Protein AF-A0A9D9BSM2-F1 (afdb_monomer_lite)

Sequence (76 aa):
MIYFNNNTSKLIAKGFDSAVDRLMLINILGQTVQEFSNLDTIELENGLDIMNVSTGTYVVYLQHNNQVTTKKIIIN

pLDDT: mean 94.8, std 2.76, range [83.25, 98.25]

Foldseek 3Di:
DWAADQVQQFTADADDPFWWAKKFKAAPVRDGPDIDGRHGRVDRHVTDHDPDDDFAWIKIWTHDPNDIDIDIYTHD

Structure (mmCIF, N/CA/C/O backbone):
data_AF-A0A9D9BSM2-F1
#
_entry.id   AF-A0A9D9BSM2-F1
#
loop_
_atom_site.group_PDB
_atom_site.id
_atom_site.type_symbol
_atom_site.label_atom_id
_atom_site.label_alt_id
_atom_site.label_comp_id
_atom_site.label_asym_id
_atom_site.label_entity_id
_atom_site.label_seq_id
_atom_site.pdbx_PDB_ins_code
_atom_site.Cartn_x
_atom_site.Cartn_y
_atom_site.Cartn_z
_atom_site.occupancy
_atom_site.B_iso_or_equiv
_atom_site.auth_seq_id
_atom_site.auth_comp_id
_atom_site.auth_asym_id
_atom_site.auth_atom_id
_atom_site.pdbx_PDB_model_num
ATOM 1 N N . MET A 1 1 ? 11.856 1.167 3.583 1.00 87.94 1 MET A N 1
ATOM 2 C CA . MET A 1 1 ? 11.088 0.892 4.828 1.00 87.94 1 MET A CA 1
ATOM 3 C C . MET A 1 1 ? 9.606 1.120 4.569 1.00 87.94 1 MET A C 1
ATOM 5 O O . MET A 1 1 ? 9.283 2.166 4.034 1.00 87.94 1 MET A O 1
ATOM 9 N N . ILE A 1 2 ? 8.729 0.185 4.953 1.00 96.00 2 ILE A N 1
ATOM 10 C CA . ILE A 1 2 ? 7.262 0.299 4.804 1.00 96.00 2 ILE A CA 1
ATOM 11 C C . ILE A 1 2 ? 6.612 0.221 6.192 1.00 96.00 2 ILE A C 1
ATOM 13 O O . ILE A 1 2 ? 6.930 -0.704 6.955 1.00 96.00 2 ILE A O 1
ATOM 17 N N . TYR A 1 3 ? 5.732 1.166 6.529 1.00 95.56 3 TYR A N 1
ATOM 18 C CA . TYR A 1 3 ? 4.985 1.182 7.793 1.00 95.56 3 TYR A CA 1
ATOM 19 C C . TYR A 1 3 ? 3.691 1.998 7.695 1.00 95.56 3 TYR A C 1
ATOM 21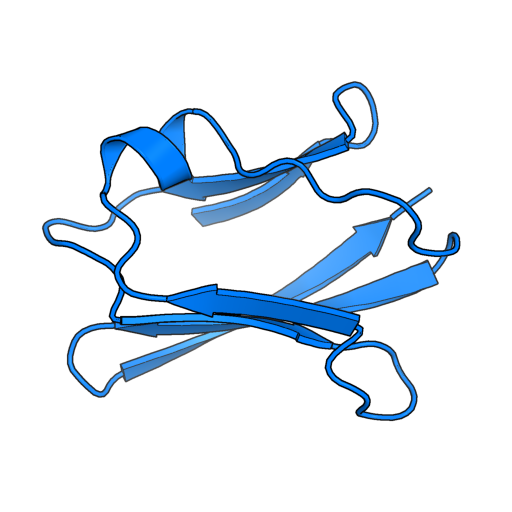 O O . TYR A 1 3 ? 3.567 2.891 6.864 1.00 95.56 3 TYR A O 1
ATOM 29 N N . PHE A 1 4 ? 2.746 1.699 8.584 1.00 96.38 4 PHE A N 1
ATOM 30 C CA . PHE A 1 4 ? 1.502 2.448 8.727 1.00 96.38 4 PHE A CA 1
ATOM 31 C C . PHE A 1 4 ? 1.526 3.270 10.014 1.00 96.38 4 PHE A C 1
ATOM 33 O O . PHE A 1 4 ? 1.877 2.753 11.077 1.00 96.38 4 PHE A O 1
ATOM 40 N N . ASN A 1 5 ? 1.173 4.548 9.916 1.00 94.94 5 ASN A N 1
ATOM 41 C CA . ASN A 1 5 ? 1.015 5.433 11.058 1.00 94.94 5 ASN A CA 1
ATOM 42 C C . ASN A 1 5 ? -0.469 5.541 11.419 1.00 94.94 5 ASN A C 1
ATOM 44 O O . ASN A 1 5 ? -1.214 6.258 10.755 1.00 94.94 5 ASN A O 1
ATOM 48 N N . ASN A 1 6 ? -0.873 4.870 12.499 1.00 92.81 6 ASN A N 1
ATOM 49 C CA . ASN A 1 6 ? -2.256 4.890 12.983 1.00 92.81 6 ASN A CA 1
ATOM 50 C C . ASN A 1 6 ? -2.727 6.291 13.417 1.00 92.81 6 ASN A C 1
ATOM 52 O O . ASN A 1 6 ? -3.892 6.615 13.238 1.00 92.81 6 ASN A O 1
ATOM 56 N N . ASN A 1 7 ? -1.836 7.157 13.916 1.00 93.38 7 ASN A N 1
ATOM 57 C CA . ASN A 1 7 ? -2.227 8.498 14.370 1.00 93.38 7 ASN A CA 1
ATOM 58 C C . ASN A 1 7 ? -2.619 9.413 13.204 1.00 93.38 7 ASN A C 1
ATOM 60 O O . ASN A 1 7 ? -3.444 10.305 13.369 1.00 93.38 7 ASN A O 1
ATOM 64 N N . THR A 1 8 ? -2.009 9.211 12.034 1.00 94.25 8 THR A N 1
ATOM 65 C CA . THR A 1 8 ? -2.276 10.014 10.833 1.00 94.25 8 THR A CA 1
ATOM 66 C C . THR A 1 8 ? -3.070 9.254 9.776 1.00 94.25 8 THR A C 1
ATOM 68 O O . THR A 1 8 ? -3.383 9.831 8.746 1.00 94.25 8 THR A O 1
ATOM 71 N N . SER A 1 9 ? -3.356 7.966 9.990 1.00 93.31 9 SER A N 1
ATOM 72 C CA . SER A 1 9 ? -3.926 7.047 8.991 1.00 93.31 9 SER A CA 1
ATOM 73 C C . SER A 1 9 ? -3.157 7.012 7.661 1.00 93.31 9 SER A C 1
ATOM 75 O O . SER A 1 9 ? -3.742 6.852 6.590 1.00 93.31 9 SER A O 1
ATOM 77 N N . LYS A 1 10 ? -1.824 7.156 7.730 1.00 95.44 10 LYS A N 1
ATOM 78 C CA . LYS A 1 10 ? -0.960 7.210 6.540 1.00 95.44 10 LYS A CA 1
ATOM 79 C C . LYS A 1 10 ? -0.113 5.964 6.380 1.00 95.44 10 LYS A C 1
ATOM 81 O O . LYS A 1 10 ? 0.582 5.550 7.313 1.00 95.44 10 LYS A O 1
ATOM 86 N N . LEU A 1 11 ? -0.105 5.419 5.170 1.00 97.06 11 LEU A N 1
ATOM 87 C CA . LEU A 1 11 ? 0.852 4.412 4.739 1.00 97.06 11 LEU A CA 1
ATOM 88 C C . LEU A 1 11 ? 2.077 5.100 4.141 1.00 97.06 11 LEU A C 1
ATOM 90 O O . LEU A 1 11 ? 1.970 5.808 3.148 1.00 97.06 11 LEU A O 1
ATOM 94 N N . ILE A 1 12 ? 3.241 4.873 4.742 1.00 96.81 12 ILE A N 1
ATOM 95 C CA . ILE A 1 12 ? 4.496 5.501 4.330 1.00 96.81 12 ILE A CA 1
ATOM 96 C C . ILE A 1 12 ? 5.454 4.421 3.833 1.00 96.81 12 ILE A C 1
ATOM 98 O O . ILE A 1 12 ? 5.677 3.401 4.503 1.00 96.81 12 ILE A O 1
ATOM 102 N N . ALA A 1 13 ? 6.057 4.668 2.673 1.00 95.25 13 ALA A N 1
ATOM 103 C CA . ALA A 1 13 ? 7.074 3.807 2.091 1.00 95.25 13 ALA A CA 1
ATOM 104 C C . ALA A 1 13 ? 8.287 4.655 1.676 1.00 95.25 13 ALA A C 1
ATOM 106 O O . ALA A 1 13 ? 8.153 5.635 0.961 1.00 95.25 13 ALA A O 1
ATOM 107 N N . LYS A 1 14 ? 9.480 4.304 2.164 1.00 93.69 14 LYS A N 1
ATOM 108 C CA . LYS A 1 14 ? 10.715 5.086 1.966 1.00 93.69 14 LYS A CA 1
ATOM 109 C C . LYS A 1 14 ? 11.837 4.258 1.363 1.00 93.69 14 LYS A C 1
ATOM 111 O O . LYS A 1 14 ? 11.914 3.056 1.646 1.00 93.69 14 LYS A O 1
ATOM 116 N N . GLY A 1 15 ? 12.776 4.931 0.702 1.00 90.56 15 GLY A N 1
ATOM 117 C CA . GLY A 1 15 ? 14.005 4.328 0.179 1.00 90.56 15 GLY A CA 1
ATOM 118 C C . GLY A 1 15 ? 13.874 3.801 -1.247 1.00 90.56 15 GLY A C 1
ATOM 119 O O . GLY A 1 15 ? 14.540 2.828 -1.582 1.00 90.56 15 GLY A O 1
ATOM 120 N N . PHE A 1 16 ? 13.004 4.419 -2.045 1.00 89.81 16 PHE A N 1
ATOM 121 C CA . PHE A 1 16 ? 12.902 4.175 -3.480 1.00 89.81 16 PHE A CA 1
ATOM 122 C C . PHE A 1 16 ? 13.632 5.297 -4.219 1.00 89.81 16 PHE A C 1
ATOM 124 O O . PHE A 1 16 ? 13.524 6.462 -3.844 1.00 89.81 16 PHE A O 1
ATOM 131 N N . ASP A 1 17 ? 14.399 4.937 -5.242 1.00 90.31 17 ASP A N 1
ATOM 132 C CA . ASP A 1 17 ? 15.168 5.862 -6.085 1.00 90.3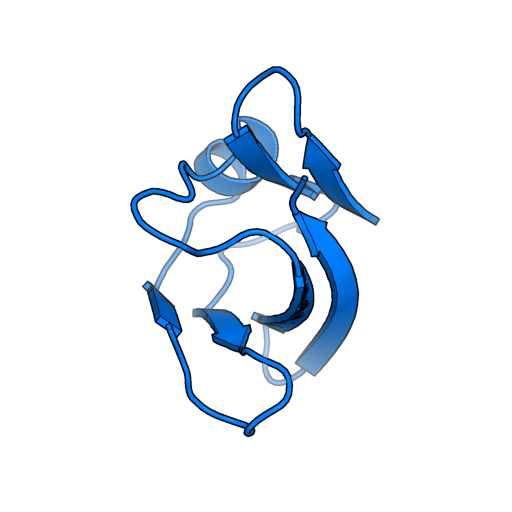1 17 ASP A CA 1
ATOM 133 C C . ASP A 1 17 ? 14.386 6.339 -7.321 1.00 90.31 17 ASP A C 1
ATOM 135 O O . ASP A 1 17 ? 14.846 7.192 -8.077 1.00 90.31 17 ASP A O 1
ATOM 139 N N . SER A 1 18 ? 13.204 5.767 -7.531 1.00 92.88 18 SER A N 1
ATOM 140 C CA . SER A 1 18 ? 12.350 5.958 -8.693 1.00 92.88 18 SER A CA 1
ATOM 141 C C . SER A 1 18 ? 10.891 5.672 -8.328 1.00 92.88 18 SER A C 1
ATOM 143 O O . SER A 1 18 ? 10.599 5.166 -7.241 1.00 92.88 18 SER A O 1
ATOM 145 N N . ALA A 1 19 ? 9.974 6.046 -9.222 1.00 92.69 19 ALA A N 1
ATOM 146 C CA . ALA A 1 19 ? 8.542 5.858 -9.016 1.00 92.69 19 ALA A CA 1
ATOM 147 C C . ALA A 1 19 ? 8.191 4.378 -8.802 1.00 92.69 19 ALA A C 1
ATOM 149 O O . ALA A 1 19 ? 8.788 3.491 -9.409 1.00 92.69 19 ALA A O 1
ATOM 150 N N . VAL A 1 20 ? 7.203 4.123 -7.949 1.00 94.31 20 VAL A N 1
ATOM 151 C CA . VAL A 1 20 ? 6.685 2.782 -7.671 1.00 94.31 20 VAL A CA 1
ATOM 152 C C . VAL A 1 20 ? 5.527 2.486 -8.614 1.00 94.31 20 VAL A C 1
ATOM 154 O O . VAL A 1 20 ? 4.561 3.247 -8.696 1.00 94.31 20 VAL A O 1
ATOM 157 N N . ASP A 1 21 ? 5.602 1.340 -9.287 1.00 96.00 21 ASP A N 1
ATOM 158 C CA . ASP A 1 21 ? 4.633 0.933 -10.304 1.00 96.00 21 ASP A CA 1
ATOM 159 C C . ASP A 1 21 ? 3.242 0.744 -9.696 1.00 96.00 21 ASP A C 1
ATOM 161 O O . ASP A 1 21 ? 2.232 1.199 -10.239 1.00 96.00 21 ASP A O 1
ATOM 165 N N . ARG A 1 22 ? 3.188 0.055 -8.549 1.00 96.62 22 ARG A N 1
ATOM 166 C CA . ARG A 1 22 ? 1.930 -0.349 -7.923 1.00 96.62 22 ARG A CA 1
ATOM 167 C C . ARG A 1 22 ? 2.074 -0.545 -6.423 1.00 96.62 22 ARG A C 1
ATOM 169 O O . ARG A 1 22 ? 3.016 -1.186 -5.957 1.00 96.62 22 ARG A O 1
ATOM 176 N N . LEU A 1 23 ? 1.077 -0.088 -5.675 1.00 97.25 23 LEU A N 1
ATOM 177 C CA . LEU A 1 23 ? 0.896 -0.406 -4.265 1.00 97.25 23 LEU A CA 1
ATOM 178 C C . LEU A 1 23 ? -0.528 -0.909 -4.046 1.00 97.25 23 LEU A C 1
ATOM 180 O O . LEU A 1 23 ? -1.490 -0.257 -4.437 1.00 97.25 23 LEU A O 1
ATOM 184 N N . MET A 1 24 ? -0.670 -2.052 -3.385 1.00 97.62 24 MET A N 1
ATOM 185 C CA . MET A 1 24 ? -1.960 -2.600 -2.981 1.00 97.62 24 MET A CA 1
ATOM 186 C C . MET A 1 24 ? -2.001 -2.801 -1.474 1.00 97.62 24 MET A C 1
ATOM 188 O O . MET A 1 24 ? -1.051 -3.304 -0.870 1.00 97.62 24 MET A O 1
ATOM 192 N N . LEU A 1 25 ? -3.141 -2.465 -0.883 1.00 97.75 25 LEU A N 1
ATOM 193 C CA . LEU A 1 25 ? -3.489 -2.851 0.472 1.00 97.75 25 LEU A CA 1
ATOM 194 C C . LEU A 1 25 ? -4.441 -4.042 0.403 1.00 97.75 25 LEU A C 1
ATOM 196 O O . LEU A 1 25 ? -5.526 -3.945 -0.170 1.00 97.75 25 LEU A O 1
ATOM 200 N N . ILE A 1 26 ? -4.031 -5.165 0.983 1.00 98.25 26 ILE A N 1
ATOM 201 C CA . ILE A 1 26 ? -4.739 -6.441 0.880 1.00 98.25 26 ILE A CA 1
ATOM 202 C C . ILE A 1 26 ? -5.159 -6.889 2.280 1.00 98.25 26 ILE A C 1
ATOM 204 O O . ILE A 1 26 ? -4.333 -6.925 3.195 1.00 98.25 26 ILE A O 1
ATOM 208 N N . ASN A 1 27 ? -6.438 -7.210 2.469 1.00 97.19 27 ASN A N 1
ATOM 209 C CA . ASN A 1 27 ? -6.939 -7.720 3.748 1.00 97.19 27 ASN A CA 1
ATOM 210 C C . ASN A 1 27 ? -6.620 -9.218 3.934 1.00 97.19 27 ASN A C 1
ATOM 212 O O . ASN A 1 27 ? -6.148 -9.894 3.021 1.00 97.19 27 ASN A O 1
ATOM 216 N N . ILE A 1 28 ? -6.900 -9.770 5.119 1.00 96.25 28 ILE A N 1
ATOM 217 C CA . ILE A 1 28 ? -6.610 -11.186 5.423 1.00 96.25 28 ILE A CA 1
ATOM 218 C C . ILE A 1 28 ? -7.391 -12.196 4.568 1.00 96.25 28 ILE A C 1
ATOM 220 O O . ILE A 1 28 ? -7.009 -13.360 4.515 1.00 96.25 28 ILE A O 1
ATOM 224 N N . LEU A 1 29 ? -8.473 -11.765 3.912 1.00 96.81 29 LEU A N 1
ATOM 225 C 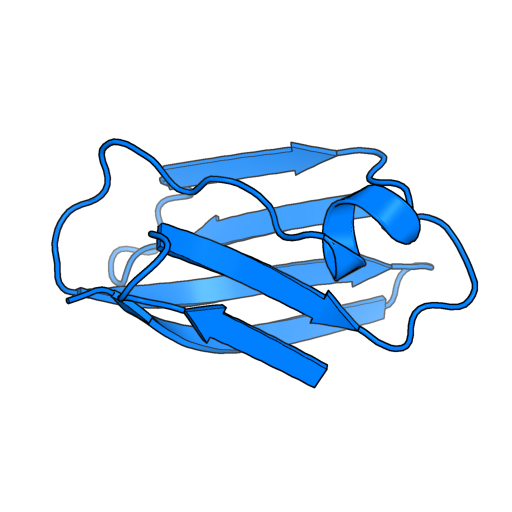CA . LEU A 1 29 ? -9.253 -12.597 2.992 1.00 96.81 29 LEU A CA 1
ATOM 226 C C . LEU A 1 29 ? -8.636 -12.625 1.583 1.00 96.81 29 LEU A C 1
ATOM 228 O O . LEU A 1 29 ? -9.168 -13.290 0.699 1.00 96.81 29 LEU A O 1
ATOM 232 N N . GLY A 1 30 ? -7.535 -11.898 1.362 1.00 96.62 30 GLY A N 1
ATOM 233 C CA . GLY A 1 30 ? -6.867 -11.784 0.067 1.00 96.62 30 GLY A CA 1
ATOM 234 C C . GLY A 1 30 ? -7.493 -10.747 -0.865 1.00 96.62 30 GLY A C 1
ATOM 235 O O . GLY A 1 30 ? -7.137 -10.696 -2.039 1.00 96.62 30 GLY A O 1
ATOM 236 N N . GLN A 1 31 ? -8.416 -9.916 -0.376 1.00 97.19 31 GLN A N 1
ATOM 237 C CA . GLN A 1 31 ? -9.057 -8.881 -1.185 1.00 97.19 31 GLN A CA 1
ATOM 238 C C . GLN A 1 31 ? -8.200 -7.616 -1.204 1.00 97.19 31 GLN A C 1
ATOM 240 O O . GLN A 1 31 ? -7.807 -7.119 -0.144 1.00 97.19 31 GLN A O 1
ATOM 245 N N . THR A 1 32 ? -7.968 -7.059 -2.392 1.00 97.56 32 THR A N 1
ATOM 246 C CA . THR A 1 32 ? -7.411 -5.711 -2.543 1.00 97.56 32 THR A CA 1
ATOM 247 C C . THR A 1 32 ? -8.466 -4.694 -2.123 1.00 97.56 32 THR A C 1
ATOM 249 O O . THR A 1 32 ? -9.479 -4.533 -2.799 1.00 97.56 32 THR A O 1
ATOM 252 N N . VAL A 1 33 ? -8.247 -4.032 -0.987 1.00 96.44 33 VAL A N 1
ATOM 253 C CA . VAL A 1 33 ? -9.171 -3.021 -0.447 1.00 96.44 33 VAL A CA 1
ATOM 254 C C . VAL A 1 33 ? -8.834 -1.613 -0.929 1.00 96.44 33 VAL A C 1
ATOM 256 O O . VAL A 1 33 ? -9.718 -0.764 -0.986 1.00 96.44 33 VAL A O 1
ATOM 259 N N . GLN A 1 34 ? -7.573 -1.371 -1.293 1.00 96.06 34 GLN A N 1
ATOM 260 C CA . GLN A 1 34 ? -7.118 -0.151 -1.954 1.00 96.06 34 GLN A CA 1
ATOM 261 C C . GLN A 1 34 ? -5.960 -0.462 -2.894 1.00 96.06 34 GLN A C 1
ATOM 263 O O . GLN A 1 34 ? -5.153 -1.358 -2.628 1.00 96.06 34 GLN A O 1
ATOM 268 N N . GLU A 1 35 ? -5.866 0.315 -3.965 1.00 96.44 35 GLU A N 1
ATOM 269 C CA . GLU A 1 35 ? -4.820 0.202 -4.967 1.00 96.44 35 GLU A CA 1
ATOM 270 C C . GLU A 1 35 ? -4.400 1.585 -5.460 1.00 96.44 35 GLU A C 1
ATOM 272 O O . GLU A 1 35 ? -5.232 2.460 -5.689 1.00 96.44 35 GLU A O 1
ATOM 277 N N . PHE A 1 36 ? -3.096 1.740 -5.638 1.00 95.38 36 PHE A N 1
ATOM 278 C CA . PHE A 1 36 ? -2.444 2.929 -6.147 1.00 95.38 36 PHE A CA 1
ATOM 279 C C . PHE A 1 36 ? -1.457 2.519 -7.241 1.00 95.38 36 PHE A C 1
ATOM 281 O O . PHE A 1 36 ? -0.845 1.448 -7.168 1.00 95.38 36 PHE A O 1
ATOM 288 N N . SER A 1 37 ? -1.272 3.377 -8.237 1.00 95.50 37 SER A N 1
ATOM 289 C CA . SER A 1 37 ? -0.420 3.114 -9.400 1.00 95.50 37 SER A CA 1
ATOM 290 C C . SER A 1 37 ? 0.383 4.348 -9.772 1.00 95.50 37 SER A C 1
ATOM 292 O O . SER A 1 37 ? -0.145 5.451 -9.651 1.00 95.50 37 SER A O 1
ATOM 294 N N . ASN A 1 38 ? 1.588 4.148 -10.309 1.00 93.50 38 ASN A N 1
ATOM 295 C CA . ASN A 1 38 ? 2.483 5.220 -10.763 1.00 93.50 38 ASN A CA 1
ATOM 296 C C . ASN A 1 38 ? 2.747 6.271 -9.672 1.00 93.50 38 ASN A C 1
ATOM 298 O O . ASN A 1 38 ? 2.610 7.467 -9.912 1.00 93.50 38 ASN A O 1
ATOM 302 N N . LEU A 1 39 ? 3.082 5.801 -8.471 1.00 94.38 39 LEU A N 1
ATOM 303 C CA . LEU A 1 39 ? 3.317 6.656 -7.313 1.00 94.38 39 LEU A CA 1
ATOM 304 C C . LEU A 1 39 ? 4.715 7.253 -7.370 1.00 94.38 39 LEU A C 1
ATOM 306 O O . LEU A 1 39 ? 5.701 6.515 -7.485 1.00 94.38 39 LEU A O 1
ATOM 310 N N . ASP A 1 40 ? 4.811 8.571 -7.239 1.00 94.38 40 ASP A N 1
ATOM 311 C CA . ASP A 1 40 ? 6.113 9.207 -7.136 1.00 94.38 40 ASP A CA 1
ATOM 312 C C . ASP A 1 40 ? 6.743 8.988 -5.744 1.00 94.38 40 ASP A C 1
ATOM 314 O O . ASP A 1 40 ? 6.100 8.582 -4.767 1.00 94.38 40 ASP A O 1
ATOM 318 N N . THR A 1 41 ? 8.056 9.199 -5.653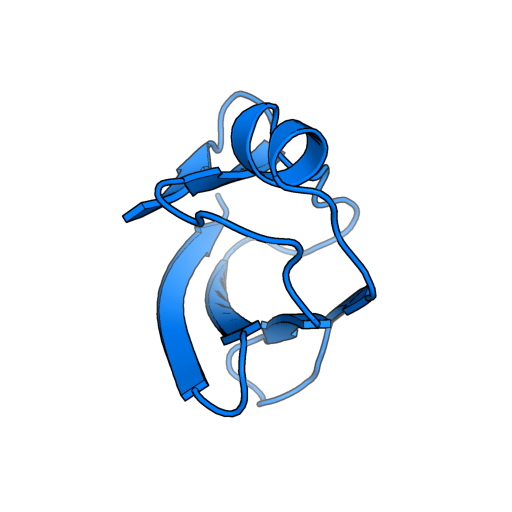 1.00 92.62 41 THR A N 1
ATOM 319 C CA . THR A 1 41 ? 8.795 8.972 -4.404 1.00 92.62 41 THR A CA 1
ATOM 320 C C . THR A 1 41 ? 8.385 9.948 -3.300 1.00 92.62 41 THR A C 1
ATOM 322 O O . THR A 1 41 ? 8.396 9.576 -2.128 1.00 92.62 41 THR A O 1
ATOM 325 N N . ILE A 1 42 ? 7.974 11.167 -3.652 1.00 93.00 42 ILE A N 1
ATOM 326 C CA . ILE A 1 42 ? 7.577 12.218 -2.711 1.00 93.00 42 ILE A CA 1
ATOM 327 C C . ILE A 1 42 ? 6.220 11.878 -2.080 1.00 93.00 42 ILE A C 1
ATOM 329 O O . ILE A 1 42 ? 6.054 12.022 -0.869 1.00 93.00 42 ILE A O 1
ATOM 333 N N . GLU A 1 43 ? 5.264 11.382 -2.861 1.00 93.44 43 GLU A N 1
ATOM 334 C CA . GLU A 1 43 ? 3.957 10.905 -2.406 1.00 93.44 43 GLU A CA 1
ATOM 335 C C . GLU A 1 43 ? 4.105 9.758 -1.402 1.00 93.44 43 GLU A C 1
ATOM 337 O O . GLU A 1 43 ? 3.500 9.779 -0.327 1.00 93.44 43 GLU A O 1
ATOM 342 N N . LEU A 1 44 ? 4.969 8.784 -1.702 1.00 93.50 44 LEU A N 1
ATOM 343 C CA . LEU A 1 44 ? 5.244 7.653 -0.810 1.00 93.50 44 LEU A CA 1
ATOM 344 C C . LEU A 1 44 ? 5.911 8.079 0.502 1.00 93.50 44 LEU A C 1
ATOM 346 O O . LEU A 1 44 ? 5.595 7.530 1.567 1.00 93.50 44 LEU A O 1
ATOM 350 N N . GLU A 1 45 ? 6.823 9.052 0.439 1.00 93.31 45 GLU A N 1
ATOM 351 C CA . GLU A 1 45 ? 7.529 9.572 1.609 1.00 93.31 45 GLU A CA 1
ATOM 352 C C . GLU A 1 45 ? 6.644 10.459 2.493 1.00 93.31 45 GLU A C 1
ATOM 35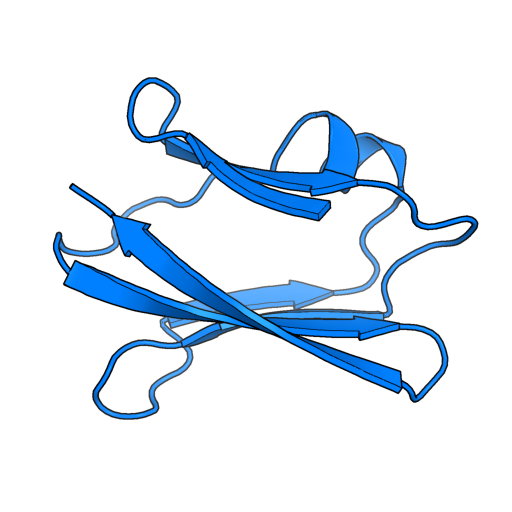4 O O . GLU A 1 45 ? 6.738 10.370 3.724 1.00 93.31 45 GLU A O 1
ATOM 359 N N . ASN A 1 46 ? 5.764 11.259 1.882 1.00 94.19 46 ASN A N 1
ATOM 360 C CA . ASN A 1 46 ? 4.751 12.073 2.563 1.00 94.19 46 ASN A CA 1
ATOM 361 C C . ASN A 1 46 ? 3.592 11.233 3.122 1.00 94.19 46 ASN A C 1
ATOM 363 O O . ASN A 1 46 ? 2.896 11.655 4.054 1.00 94.19 46 ASN A O 1
ATOM 367 N N . GLY A 1 47 ? 3.416 10.031 2.578 1.00 94.56 47 GLY A N 1
ATOM 368 C CA . GLY A 1 47 ? 2.456 9.037 3.016 1.00 94.56 47 GLY A CA 1
ATOM 369 C C . GLY A 1 47 ? 1.116 9.140 2.300 1.00 94.56 47 GLY A C 1
ATOM 370 O O . GLY A 1 47 ? 0.527 10.217 2.191 1.00 94.56 47 GLY A O 1
ATOM 371 N N . LEU A 1 48 ? 0.621 7.972 1.900 1.00 95.81 48 LEU A N 1
ATOM 372 C CA . LEU A 1 48 ? -0.667 7.768 1.253 1.00 95.81 48 LEU A CA 1
ATOM 373 C C . LEU A 1 48 ? -1.770 7.674 2.301 1.00 95.81 48 LEU A C 1
ATOM 375 O O . LEU A 1 48 ? -1.634 6.939 3.286 1.00 95.81 48 LEU A O 1
ATOM 379 N N . ASP A 1 49 ? -2.869 8.380 2.071 1.00 93.94 49 ASP A N 1
ATOM 380 C CA . ASP A 1 49 ? -4.039 8.304 2.936 1.00 93.94 49 ASP A CA 1
ATOM 381 C C . ASP A 1 49 ? -4.775 6.981 2.710 1.00 93.94 49 ASP A C 1
ATOM 383 O O . ASP A 1 49 ? -5.211 6.668 1.601 1.00 93.94 49 ASP A O 1
ATOM 387 N N . ILE A 1 50 ? -4.933 6.202 3.781 1.00 91.75 50 ILE A N 1
ATOM 388 C CA . ILE A 1 50 ? -5.702 4.958 3.762 1.00 91.75 50 ILE A CA 1
ATOM 389 C C . ILE A 1 50 ? -7.029 5.219 4.471 1.00 91.75 50 ILE A C 1
ATOM 391 O O . ILE A 1 50 ? -7.094 5.276 5.696 1.00 91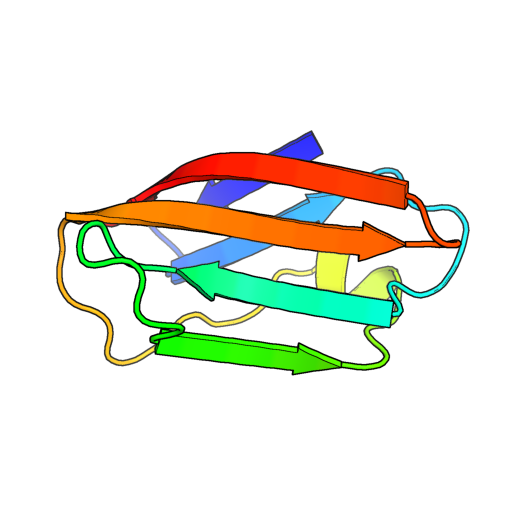.75 50 ILE A O 1
ATOM 395 N N . MET A 1 51 ? -8.102 5.373 3.697 1.00 83.25 51 MET A N 1
ATOM 396 C CA . MET A 1 51 ? -9.438 5.680 4.222 1.00 83.25 51 MET A CA 1
ATOM 397 C C . MET A 1 51 ? -10.412 4.497 4.135 1.00 83.25 51 MET A C 1
ATOM 399 O O . MET A 1 51 ? -10.292 3.634 3.269 1.00 83.25 51 MET A O 1
ATOM 403 N N . ASN A 1 52 ? -11.438 4.498 4.991 1.00 86.50 52 ASN A N 1
ATOM 404 C CA . ASN A 1 52 ? -12.583 3.576 4.924 1.00 86.50 52 ASN A CA 1
ATOM 405 C C . ASN A 1 52 ? -12.223 2.078 4.971 1.00 86.50 52 ASN A C 1
ATOM 407 O O . ASN A 1 52 ? -12.938 1.246 4.415 1.00 86.50 52 ASN A O 1
ATOM 411 N N . VAL A 1 53 ? -11.127 1.725 5.644 1.00 91.94 53 VAL A N 1
ATOM 412 C CA . VAL A 1 53 ? -10.758 0.331 5.918 1.00 91.94 53 VAL A CA 1
ATOM 413 C C . VAL A 1 53 ? -11.036 0.002 7.379 1.00 91.94 53 VAL A C 1
ATOM 415 O O . VAL A 1 53 ? -10.903 0.852 8.256 1.00 91.94 53 VAL A O 1
ATOM 418 N N . SER A 1 54 ? -11.444 -1.232 7.653 1.00 93.81 54 SER A N 1
ATOM 419 C CA . SER A 1 54 ? -11.687 -1.687 9.023 1.00 93.81 54 SER A CA 1
ATOM 420 C C . SER A 1 54 ? -10.375 -1.893 9.783 1.00 93.81 54 SER A C 1
ATOM 422 O O . SER A 1 54 ? -9.354 -2.234 9.183 1.00 93.81 54 SER A O 1
ATOM 424 N N . THR A 1 55 ? -10.414 -1.784 11.110 1.00 94.62 55 THR A N 1
ATOM 425 C CA . THR A 1 55 ? -9.342 -2.256 11.995 1.00 94.62 55 THR A CA 1
ATOM 426 C C . THR A 1 55 ? -8.985 -3.707 11.669 1.00 94.62 55 THR A C 1
ATOM 428 O O . THR A 1 55 ? -9.867 -4.554 11.501 1.00 94.62 55 THR A O 1
ATOM 431 N N . GLY A 1 56 ? -7.696 -4.020 11.572 1.00 96.12 56 GLY A N 1
ATOM 432 C CA . GLY A 1 56 ? -7.260 -5.375 11.267 1.00 96.12 56 GLY A CA 1
ATOM 433 C C . GLY A 1 56 ? -5.827 -5.496 10.774 1.00 96.12 56 GLY A C 1
ATOM 434 O O . GLY A 1 56 ? -5.053 -4.542 10.714 1.00 96.12 56 GLY A O 1
ATOM 435 N N . THR A 1 57 ? -5.470 -6.729 10.422 1.00 97.81 57 THR A N 1
ATOM 436 C CA . THR A 1 57 ? -4.196 -7.038 9.771 1.00 97.81 57 THR A CA 1
ATOM 437 C C . THR A 1 57 ? -4.333 -6.895 8.262 1.00 97.81 57 THR A C 1
ATOM 439 O O . THR A 1 57 ? -5.278 -7.410 7.670 1.00 97.81 57 THR A O 1
ATOM 442 N N . TYR A 1 58 ? -3.338 -6.268 7.644 1.00 98.12 58 TYR A N 1
ATOM 443 C CA . TYR A 1 58 ? -3.253 -6.118 6.198 1.00 98.12 58 TYR A CA 1
ATOM 444 C C . TYR A 1 58 ? -1.859 -6.470 5.693 1.00 98.12 58 TYR A C 1
ATOM 446 O O . TYR A 1 58 ? -0.875 -6.445 6.441 1.00 98.12 58 TYR A O 1
ATOM 454 N N . VAL A 1 59 ? -1.775 -6.768 4.403 1.00 98.19 59 VAL A N 1
ATOM 455 C CA . VAL A 1 59 ? -0.526 -6.873 3.655 1.00 98.19 59 VAL A CA 1
ATOM 456 C C . VAL A 1 59 ? -0.448 -5.690 2.703 1.00 98.19 59 VAL A C 1
ATOM 458 O O . VAL A 1 59 ? -1.323 -5.494 1.865 1.00 98.19 59 VAL A O 1
ATOM 461 N N . VAL A 1 60 ? 0.621 -4.913 2.827 1.00 98.00 60 VAL A N 1
ATOM 462 C CA . VAL A 1 60 ? 1.035 -3.957 1.805 1.00 98.00 60 VAL A CA 1
ATOM 463 C C . VAL A 1 60 ? 1.847 -4.733 0.784 1.00 98.00 60 VAL A C 1
ATOM 465 O O . VAL A 1 60 ? 2.897 -5.278 1.128 1.00 98.00 60 VAL A O 1
ATOM 468 N N . TYR A 1 61 ? 1.353 -4.802 -0.442 1.00 97.75 61 TYR A N 1
ATOM 469 C CA . TYR A 1 61 ? 2.069 -5.321 -1.598 1.00 97.75 61 TYR A CA 1
ATOM 470 C C . TYR A 1 61 ? 2.574 -4.131 -2.405 1.00 97.75 61 TYR A C 1
ATOM 472 O O . TYR A 1 61 ? 1.788 -3.262 -2.769 1.00 97.75 61 TYR A O 1
ATOM 480 N N . LEU A 1 62 ? 3.871 -4.085 -2.681 1.00 96.94 62 LEU A N 1
ATOM 481 C CA . LEU A 1 62 ? 4.499 -3.003 -3.425 1.00 96.94 62 LEU A CA 1
ATOM 482 C C . LEU A 1 62 ? 5.317 -3.599 -4.564 1.00 96.94 62 LEU A C 1
ATOM 484 O O . LEU A 1 62 ? 6.175 -4.448 -4.323 1.00 96.94 62 LEU A O 1
ATOM 488 N N . GLN A 1 63 ? 5.047 -3.153 -5.785 1.00 96.19 63 GLN A N 1
ATOM 489 C CA . GLN A 1 63 ? 5.787 -3.530 -6.980 1.00 96.19 63 GLN A CA 1
ATOM 490 C C . GLN A 1 63 ? 6.582 -2.334 -7.495 1.00 96.19 63 GLN A C 1
ATOM 492 O O . GLN A 1 63 ? 6.024 -1.260 -7.709 1.00 96.19 63 GLN A O 1
ATOM 497 N N . HIS A 1 64 ? 7.879 -2.545 -7.687 1.00 95.44 64 HIS A N 1
ATOM 498 C CA . HIS A 1 64 ? 8.822 -1.543 -8.165 1.00 95.44 64 HIS A CA 1
ATOM 499 C C . HIS A 1 64 ? 9.886 -2.217 -9.026 1.00 95.44 64 HIS A C 1
ATOM 501 O O . HIS A 1 64 ? 10.538 -3.152 -8.561 1.00 95.44 64 HIS A O 1
ATOM 507 N N . ASN A 1 65 ? 10.060 -1.776 -10.274 1.00 93.31 65 ASN A N 1
ATOM 508 C CA . ASN A 1 65 ? 11.091 -2.287 -11.188 1.00 93.31 65 ASN A CA 1
ATOM 509 C C . ASN A 1 65 ? 11.065 -3.825 -11.323 1.00 93.31 65 ASN A C 1
ATOM 511 O O . ASN A 1 65 ? 12.095 -4.496 -11.240 1.00 93.31 65 ASN A O 1
ATOM 515 N N . ASN A 1 66 ? 9.867 -4.398 -11.502 1.00 91.69 66 ASN A N 1
ATOM 516 C CA . ASN A 1 66 ? 9.609 -5.850 -11.544 1.00 91.69 66 ASN A CA 1
ATOM 517 C C . ASN A 1 66 ? 9.964 -6.626 -10.261 1.00 91.69 66 ASN A C 1
ATOM 519 O O . ASN A 1 66 ? 9.919 -7.857 -10.255 1.00 91.69 66 ASN A O 1
ATOM 523 N N . GLN A 1 67 ? 10.286 -5.939 -9.168 1.00 94.50 67 GLN A N 1
ATOM 524 C CA . GLN A 1 67 ? 10.479 -6.543 -7.857 1.00 94.50 67 GLN A CA 1
ATOM 525 C C . GLN A 1 67 ? 9.254 -6.318 -6.985 1.00 94.50 67 GLN A C 1
ATOM 527 O O . GLN A 1 67 ? 8.583 -5.291 -7.069 1.00 94.50 67 GLN A O 1
ATOM 532 N N . VAL A 1 68 ? 8.976 -7.292 -6.123 1.00 96.00 68 VAL A N 1
ATOM 533 C CA . VAL A 1 68 ? 7.860 -7.239 -5.184 1.00 96.00 68 VAL A CA 1
ATOM 534 C C . VAL A 1 68 ? 8.403 -7.203 -3.767 1.00 96.00 68 VAL A C 1
ATOM 536 O O . VAL A 1 68 ? 9.168 -8.074 -3.360 1.00 96.00 68 VAL A O 1
ATOM 539 N N . THR A 1 69 ? 7.954 -6.216 -2.998 1.00 95.50 69 THR A N 1
ATOM 540 C CA . THR A 1 69 ? 8.163 -6.141 -1.554 1.00 95.50 69 THR A CA 1
ATOM 541 C C . THR A 1 69 ? 6.820 -6.214 -0.848 1.00 95.50 69 THR A C 1
ATOM 543 O O . THR A 1 69 ? 5.879 -5.506 -1.198 1.00 95.50 69 THR A O 1
ATOM 546 N N . THR A 1 70 ? 6.734 -7.040 0.192 1.00 96.94 70 THR A N 1
ATOM 547 C CA . THR A 1 70 ? 5.522 -7.162 1.007 1.00 96.94 70 THR A CA 1
ATOM 548 C C . THR A 1 70 ? 5.779 -6.783 2.455 1.00 96.94 70 THR A C 1
ATOM 550 O O . THR A 1 70 ? 6.818 -7.139 3.017 1.00 96.94 70 THR A O 1
ATOM 553 N N . LYS A 1 71 ? 4.812 -6.127 3.101 1.00 97.62 71 LYS A N 1
ATOM 554 C CA . LYS A 1 71 ? 4.866 -5.817 4.534 1.00 97.62 71 LYS A CA 1
ATOM 555 C C . LYS A 1 71 ? 3.521 -6.073 5.203 1.00 97.62 71 LYS A C 1
ATOM 557 O O . LYS A 1 71 ? 2.521 -5.467 4.838 1.00 97.62 71 LYS A O 1
ATOM 562 N N . LYS A 1 72 ? 3.512 -6.915 6.240 1.00 97.81 72 LYS A N 1
ATOM 563 C CA . LYS A 1 72 ? 2.373 -7.014 7.160 1.00 97.81 72 LYS A CA 1
ATOM 564 C C . LYS A 1 72 ? 2.291 -5.744 8.012 1.00 97.81 72 LYS A C 1
ATOM 566 O O . LYS A 1 72 ? 3.292 -5.344 8.612 1.00 97.81 72 LYS A O 1
ATOM 571 N N . ILE A 1 73 ? 1.103 -5.154 8.089 1.00 97.25 73 ILE A N 1
ATOM 572 C CA . ILE A 1 73 ? 0.779 -4.015 8.953 1.00 97.25 73 ILE A CA 1
ATOM 573 C C . ILE A 1 73 ? -0.477 -4.309 9.778 1.00 97.25 73 ILE A C 1
ATOM 575 O O . ILE A 1 73 ? -1.243 -5.222 9.463 1.00 97.25 73 ILE A O 1
ATOM 579 N N . ILE A 1 74 ? -0.671 -3.529 10.837 1.00 96.31 74 ILE A N 1
ATOM 580 C CA . ILE A 1 74 ? -1.894 -3.519 11.637 1.00 96.31 74 ILE A CA 1
ATOM 581 C C . ILE A 1 74 ? -2.444 -2.095 11.585 1.00 96.31 74 ILE A C 1
ATOM 583 O O . ILE A 1 74 ? -1.712 -1.146 11.879 1.00 96.31 74 ILE A O 1
ATOM 587 N N . ILE A 1 75 ? -3.704 -1.980 11.177 1.00 96.06 75 ILE A N 1
ATOM 588 C CA . ILE A 1 75 ? -4.491 -0.747 11.211 1.00 96.06 75 ILE A CA 1
ATOM 589 C C . ILE A 1 75 ? -5.406 -0.859 12.429 1.00 96.06 75 ILE A C 1
ATOM 591 O O . ILE A 1 75 ? -6.117 -1.860 12.539 1.00 96.06 75 ILE A O 1
ATOM 595 N N . ASN A 1 76 ? -5.339 0.115 13.337 1.00 90.56 76 ASN A N 1
ATOM 596 C CA . ASN A 1 76 ? -6.083 0.159 14.599 1.00 90.56 76 ASN A CA 1
ATOM 597 C C . ASN A 1 76 ? -7.296 1.073 14.507 1.00 90.56 76 ASN A C 1
ATOM 599 O O . ASN A 1 76 ? -7.128 2.211 14.027 1.00 90.56 76 ASN A O 1
#

Radius of gyration: 11.45 Å; chains: 1; bounding box: 28×25×26 Å

Secondary structure (DSSP, 8-state):
-EEEETTTTEEEE---SS-EEEEEEEETTS-EEEEEEEE-HHHHHH-EE--S--SEEEEEEEEETTEEEEEEEEE-